Protein AF-A0A820HUZ9-F1 (afdb_monomer_lite)

Foldseek 3Di:
DVVCVVVVVVVVVVVLVVLLVVLQVVCVVVVHDSVVSSVVSVVVVVVVVVCVVVVVVVVCCVLCVDDDDDPDPCDDPNPDPPPPPVPPPPPPDDVVSVVVVVVVVVVVVVVVVVVVVVPDDPPDPDDDPPVVVVVVVVVVVVVVVPPPDPVVVVVVVVVVVVVVVVVVVVVVVVD

Radius of gyration: 22.62 Å; chains: 1; bounding box: 57×32×56 Å

Secondary structure (DSSP, 8-state):
-HHHHHHHHHHHHHHHHHHHHHHHHHHHHTT--HHHHHHHHHHHHHHHHHHHHHHHHHHHHHHS--S--------GGG--TT---TT-S-----HHHHHHHHHHHHHHHHHHHHHHHHS-----SSPPPHHHHHHHHHHHHHHHH----HHHHTHHHHHHHHHHHHHHHHHHHH-

pLDDT: mean 77.41, std 11.4, range [46.94, 93.19]

InterPro domains:
  IPR010291 Ion channel regulatory protein, UNC-93 [PF05978] (2-173)
  IPR051951 UNC-93 regulatory protein [PTHR19444] (3-175)

Sequence (175 aa):
AACLGLASAPLWTCQATYISCIARYHAHNKQKKVENIISLFFGIFFAFYGTSNIWGNLISYFILNQSNNPEKYNCGIYFDPLSKNETDKAPHVNDLTRYILCGIFVGMGIFSMILLLFLDQIRPTKPQPIAQSLKKGLEVVQSLFRWKNIDQLLLIPLTMWTTMENSFLTAQFTR

Structure (mmCIF, N/CA/C/O backbone):
data_AF-A0A820HUZ9-F1
#
_entry.id   AF-A0A820HUZ9-F1
#
loop_
_atom_site.group_PDB
_atom_site.id
_atom_site.type_symbol
_atom_site.label_atom_id
_atom_site.label_alt_id
_atom_site.label_comp_id
_atom_site.label_asym_id
_atom_site.label_entity_id
_atom_site.label_seq_id
_atom_site.pdbx_PDB_ins_code
_atom_site.Cartn_x
_atom_site.Cartn_y
_atom_site.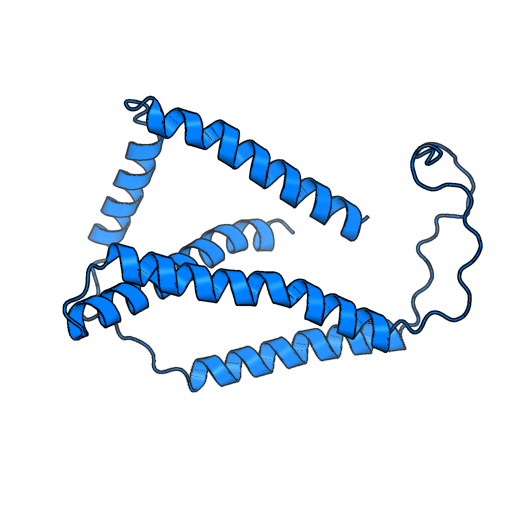Cartn_z
_atom_site.occupancy
_atom_site.B_iso_or_equiv
_atom_site.auth_seq_id
_atom_site.auth_comp_id
_atom_site.auth_asym_id
_atom_site.auth_atom_id
_atom_site.pdbx_PDB_model_num
ATOM 1 N N . ALA A 1 1 ? 3.593 16.186 -7.953 1.00 58.06 1 ALA A N 1
ATOM 2 C CA . ALA A 1 1 ? 4.185 15.449 -6.815 1.00 58.06 1 ALA A CA 1
ATOM 3 C C . ALA A 1 1 ? 3.595 15.885 -5.470 1.00 58.06 1 ALA A C 1
ATOM 5 O O . ALA A 1 1 ? 3.000 15.047 -4.808 1.00 58.06 1 ALA A O 1
ATOM 6 N N . ALA A 1 2 ? 3.664 17.172 -5.094 1.00 68.75 2 ALA A N 1
ATOM 7 C CA . ALA A 1 2 ? 3.175 17.661 -3.794 1.00 68.75 2 ALA A CA 1
ATOM 8 C C . ALA A 1 2 ? 1.706 17.297 -3.486 1.00 68.75 2 ALA A C 1
ATOM 10 O O . ALA A 1 2 ? 1.426 16.755 -2.424 1.00 68.75 2 ALA A O 1
ATOM 11 N N . CYS A 1 3 ? 0.777 17.492 -4.432 1.00 71.25 3 CYS A N 1
ATOM 12 C CA . CYS A 1 3 ? -0.636 17.142 -4.218 1.00 71.25 3 CYS A CA 1
ATOM 13 C C . CYS A 1 3 ? -0.867 15.635 -4.022 1.00 71.25 3 CYS A C 1
ATOM 15 O O . CYS A 1 3 ? -1.689 15.244 -3.203 1.00 71.25 3 CYS A O 1
ATOM 17 N N . LEU A 1 4 ? -0.121 14.786 -4.740 1.00 71.12 4 LEU A N 1
ATOM 18 C CA . LEU A 1 4 ? -0.203 13.329 -4.589 1.00 71.12 4 LEU A CA 1
ATOM 19 C C . LEU A 1 4 ? 0.359 12.882 -3.232 1.00 71.12 4 LEU A C 1
ATOM 21 O O . LEU A 1 4 ? -0.220 12.009 -2.596 1.00 71.12 4 LEU A O 1
ATOM 25 N N . GLY A 1 5 ? 1.436 13.521 -2.761 1.00 74.75 5 GLY A N 1
ATOM 26 C CA . GLY A 1 5 ? 2.003 13.273 -1.432 1.00 74.75 5 GLY A CA 1
ATOM 27 C C . GLY A 1 5 ? 1.103 13.745 -0.286 1.00 74.75 5 GLY A C 1
ATOM 28 O O . GLY A 1 5 ? 1.003 13.070 0.731 1.00 74.75 5 GLY A O 1
ATOM 29 N N . LEU A 1 6 ? 0.396 14.867 -0.453 1.00 78.25 6 LEU A N 1
ATOM 30 C CA . LEU A 1 6 ? -0.574 15.340 0.542 1.00 78.25 6 LEU A CA 1
ATOM 31 C C . LEU A 1 6 ? -1.836 14.467 0.587 1.00 78.25 6 LEU A C 1
ATOM 33 O O . LEU A 1 6 ? -2.416 14.298 1.655 1.00 78.25 6 LEU A O 1
ATOM 37 N N . ALA A 1 7 ? -2.259 13.909 -0.550 1.00 81.56 7 ALA A N 1
ATOM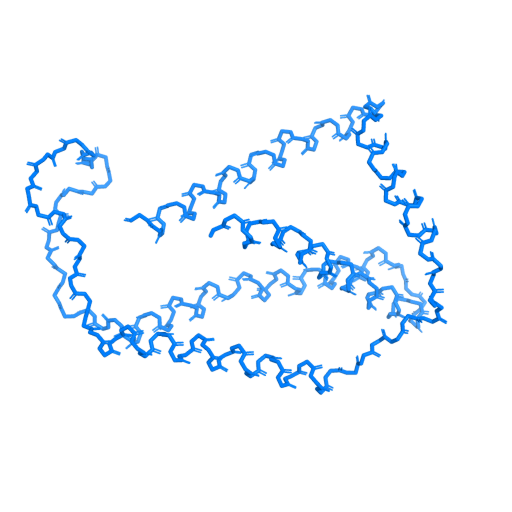 38 C CA . ALA A 1 7 ? -3.445 13.057 -0.634 1.00 81.56 7 ALA A CA 1
ATOM 39 C C . ALA A 1 7 ? -3.190 11.602 -0.203 1.00 81.56 7 ALA A C 1
ATOM 41 O O . ALA A 1 7 ? -4.120 10.932 0.250 1.00 81.56 7 ALA A O 1
ATOM 42 N N . SER A 1 8 ? -1.953 11.105 -0.305 1.00 79.12 8 SER A N 1
ATOM 43 C CA . SER A 1 8 ? -1.627 9.705 -0.003 1.00 79.12 8 SER A CA 1
ATOM 44 C C . SER A 1 8 ? -1.818 9.349 1.475 1.00 79.12 8 SER A C 1
ATOM 46 O O . SER A 1 8 ? -2.389 8.303 1.784 1.00 79.12 8 SER A O 1
ATOM 48 N N . ALA A 1 9 ? -1.412 10.228 2.397 1.00 79.69 9 ALA A N 1
ATOM 49 C CA . ALA A 1 9 ? -1.537 9.981 3.834 1.00 79.69 9 ALA A CA 1
ATOM 50 C C . ALA A 1 9 ? -3.009 9.911 4.315 1.00 79.69 9 ALA A C 1
ATOM 52 O O . ALA A 1 9 ? -3.373 8.939 4.992 1.00 79.69 9 ALA A O 1
ATOM 53 N N . PRO A 1 10 ? -3.900 10.853 3.938 1.00 83.31 10 PRO A N 1
ATOM 54 C CA . PRO A 1 10 ? -5.332 10.725 4.189 1.00 83.31 10 PRO A CA 1
ATOM 55 C C . PRO A 1 10 ? -5.942 9.488 3.532 1.00 83.31 10 PRO A C 1
ATOM 57 O O . PRO A 1 10 ? -6.734 8.803 4.173 1.00 83.31 10 PRO A O 1
ATOM 60 N N . LEU A 1 11 ? -5.560 9.165 2.292 1.00 81.81 11 LEU A N 1
ATOM 61 C CA . LEU A 1 11 ? -6.092 8.006 1.572 1.00 81.81 11 LEU A CA 1
ATOM 62 C C . LEU A 1 11 ? -5.802 6.696 2.318 1.00 81.81 11 LEU A C 1
ATOM 64 O O . LEU A 1 11 ? -6.722 5.913 2.567 1.00 81.81 11 LEU A O 1
ATOM 68 N N . TRP A 1 12 ? -4.553 6.496 2.744 1.00 84.44 12 TRP A N 1
ATOM 69 C CA . TRP A 1 12 ? -4.158 5.325 3.530 1.00 84.44 12 TRP A CA 1
ATOM 70 C C . TRP A 1 12 ? -4.918 5.246 4.861 1.00 84.44 12 TRP A C 1
ATOM 72 O O . TRP A 1 12 ? -5.393 4.183 5.266 1.00 84.44 12 TRP A O 1
ATOM 82 N N . THR A 1 13 ? -5.111 6.392 5.518 1.00 82.75 13 THR A N 1
ATOM 83 C CA . THR A 1 13 ? -5.862 6.476 6.779 1.00 82.75 13 THR A CA 1
ATOM 84 C C . THR A 1 13 ? -7.343 6.138 6.585 1.00 82.75 13 THR A C 1
ATOM 86 O O . THR A 1 13 ? -7.918 5.382 7.376 1.00 82.75 13 THR A O 1
ATOM 89 N N . CYS A 1 14 ? -7.970 6.645 5.520 1.00 82.94 14 CYS A N 1
ATOM 90 C CA . CYS A 1 14 ? -9.346 6.318 5.148 1.00 82.94 14 CYS A CA 1
ATOM 91 C C . CYS A 1 14 ? -9.510 4.816 4.899 1.00 82.94 14 CYS A C 1
ATOM 93 O O . CYS A 1 14 ? -10.450 4.207 5.409 1.00 82.94 14 CYS A O 1
ATOM 95 N N . GLN A 1 15 ? -8.568 4.204 4.186 1.00 86.12 15 GLN A N 1
ATOM 96 C CA . GLN A 1 15 ? -8.572 2.775 3.890 1.00 86.12 15 GLN A CA 1
ATOM 97 C C . GLN A 1 15 ? -8.436 1.912 5.153 1.00 86.12 15 GLN A C 1
ATOM 99 O O . GLN A 1 15 ? -9.238 1.001 5.370 1.00 86.12 15 GLN A O 1
ATOM 104 N N . ALA A 1 16 ? -7.482 2.230 6.032 1.00 85.56 16 ALA A N 1
ATOM 105 C CA . ALA A 1 16 ? -7.317 1.533 7.309 1.00 85.56 16 ALA A CA 1
ATOM 106 C C . ALA A 1 16 ? -8.563 1.676 8.207 1.00 85.56 16 ALA A C 1
ATOM 108 O O . ALA A 1 16 ? -9.007 0.716 8.850 1.00 85.56 16 ALA A O 1
ATOM 109 N N . THR A 1 17 ? -9.172 2.864 8.214 1.00 86.19 17 THR A N 1
ATOM 110 C CA . THR A 1 17 ? -10.414 3.129 8.953 1.00 86.19 17 THR A CA 1
ATOM 111 C C . THR A 1 17 ? -11.575 2.319 8.386 1.00 86.19 17 THR A C 1
ATOM 113 O O . THR A 1 17 ? -12.322 1.711 9.152 1.00 86.19 17 THR A O 1
ATOM 116 N N . TYR A 1 18 ? -11.704 2.257 7.060 1.00 85.38 18 TYR A N 1
ATOM 117 C CA . TYR A 1 18 ? -12.734 1.479 6.381 1.00 85.38 18 TYR A CA 1
ATOM 118 C C . TYR A 1 18 ? -12.641 -0.004 6.753 1.00 85.38 18 TYR A C 1
ATOM 120 O O . TYR A 1 18 ? -13.606 -0.548 7.289 1.00 85.38 18 TYR A O 1
ATOM 128 N N . ILE A 1 19 ? -11.464 -0.624 6.602 1.00 87.88 19 ILE A N 1
ATOM 129 C CA . ILE A 1 19 ? -11.223 -2.030 6.979 1.00 87.88 19 ILE A CA 1
ATOM 130 C C . ILE A 1 19 ? -11.580 -2.270 8.452 1.00 87.88 19 ILE A C 1
ATOM 132 O O . ILE A 1 19 ? -12.289 -3.225 8.778 1.00 87.88 19 ILE A O 1
ATOM 136 N N . SER A 1 20 ? -11.159 -1.366 9.341 1.00 87.44 20 SER A N 1
ATOM 137 C CA . SER A 1 20 ? -11.475 -1.444 10.772 1.00 87.44 20 SER A CA 1
ATOM 138 C C . SER A 1 20 ? -12.981 -1.378 11.047 1.00 87.44 20 SER A C 1
ATOM 140 O O . SER A 1 20 ? -13.479 -2.072 11.935 1.00 87.44 20 SER A O 1
ATOM 142 N N . CYS A 1 21 ? -13.725 -0.554 10.309 1.00 85.62 21 CYS A N 1
ATOM 143 C CA . CYS A 1 21 ? -15.179 -0.455 10.432 1.00 85.62 21 CYS A CA 1
ATOM 144 C C . CYS A 1 21 ? -15.878 -1.744 9.984 1.00 85.62 21 CYS A C 1
ATOM 146 O O . CYS A 1 21 ? -16.740 -2.235 10.717 1.00 85.62 21 CYS A O 1
ATOM 148 N N . ILE A 1 22 ? -15.475 -2.335 8.851 1.00 86.81 22 ILE A N 1
ATOM 149 C CA . ILE A 1 22 ? -16.024 -3.626 8.394 1.00 86.81 22 ILE A CA 1
ATOM 150 C C . ILE A 1 22 ? -15.739 -4.722 9.419 1.00 86.81 22 ILE A C 1
ATOM 152 O O . ILE A 1 22 ? -16.639 -5.472 9.799 1.00 86.81 22 ILE A O 1
ATOM 156 N N . ALA A 1 23 ? -14.499 -4.792 9.903 1.00 87.69 23 ALA A N 1
ATOM 157 C CA . ALA A 1 23 ? -14.086 -5.783 10.886 1.00 87.69 23 ALA A CA 1
ATOM 158 C C . ALA A 1 23 ? -14.899 -5.666 12.187 1.00 87.69 23 ALA A C 1
ATOM 160 O O . ALA A 1 23 ? -15.363 -6.676 12.717 1.00 87.69 23 ALA A O 1
ATOM 161 N N . ARG A 1 24 ? -15.144 -4.440 12.672 1.00 85.94 24 ARG A N 1
ATOM 162 C CA . ARG A 1 24 ? -16.000 -4.182 13.846 1.00 85.94 24 ARG A CA 1
ATOM 163 C C . ARG A 1 24 ? -17.445 -4.604 13.616 1.00 85.94 24 ARG A C 1
ATOM 165 O O . ARG A 1 24 ? -18.021 -5.256 14.483 1.00 85.94 24 ARG A O 1
ATOM 172 N N . TYR A 1 25 ? -18.011 -4.268 12.460 1.00 85.12 25 TYR A N 1
ATOM 173 C CA . TYR A 1 25 ? -19.365 -4.680 12.092 1.00 85.12 25 TYR A CA 1
ATOM 174 C C . TYR A 1 25 ? -19.490 -6.213 12.056 1.00 85.12 25 TYR A C 1
ATOM 176 O O . TYR A 1 25 ? -20.406 -6.788 12.646 1.00 85.12 25 TYR A O 1
ATOM 184 N N . HIS A 1 26 ? -18.507 -6.894 11.460 1.00 85.69 26 HIS A N 1
ATOM 185 C CA . HIS A 1 26 ? -18.464 -8.354 11.416 1.00 85.69 26 HIS A CA 1
ATOM 186 C C . HIS A 1 26 ? -18.299 -8.985 12.808 1.00 85.69 26 HIS A C 1
ATOM 188 O O . HIS A 1 26 ? -18.954 -9.981 13.122 1.00 85.69 26 HIS A O 1
ATOM 194 N N . ALA A 1 27 ? -17.448 -8.404 13.658 1.00 88.25 27 ALA A N 1
ATOM 195 C CA . ALA A 1 27 ? -17.232 -8.866 15.026 1.00 88.25 27 ALA A CA 1
ATOM 196 C C . ALA A 1 27 ? -18.495 -8.729 15.890 1.00 88.25 27 ALA A C 1
ATOM 198 O O . ALA A 1 27 ? -18.816 -9.658 16.630 1.00 88.25 27 ALA A O 1
ATOM 199 N N . HIS A 1 28 ? -19.229 -7.619 15.745 1.00 84.00 28 HIS A N 1
ATOM 200 C CA . HIS A 1 28 ? -20.490 -7.376 16.448 1.00 84.00 28 HIS A CA 1
ATOM 201 C C . HIS A 1 28 ? -21.560 -8.406 16.061 1.00 84.00 28 HIS A C 1
ATOM 203 O O . HIS A 1 28 ? -22.176 -9.015 16.934 1.00 84.00 28 HIS A O 1
ATOM 209 N N . ASN A 1 29 ? -21.722 -8.681 14.763 1.00 83.88 29 ASN A N 1
ATOM 210 C CA . ASN A 1 29 ? -22.698 -9.668 14.290 1.00 83.88 29 ASN A CA 1
ATOM 211 C C . ASN A 1 29 ? -22.350 -11.104 14.715 1.00 83.88 29 ASN A C 1
ATOM 213 O O . ASN A 1 29 ? -23.250 -11.909 14.931 1.00 83.88 29 ASN A O 1
ATOM 217 N N . LYS A 1 30 ? -21.059 -11.439 14.843 1.00 84.50 30 LYS A N 1
ATOM 218 C CA . LYS A 1 30 ? -20.604 -12.779 15.253 1.00 84.50 30 LYS A CA 1
ATOM 219 C C . LYS A 1 30 ? -20.281 -12.916 16.746 1.00 84.50 30 LYS A C 1
ATOM 221 O O . LYS A 1 30 ? -19.807 -13.981 17.133 1.00 84.50 30 LYS A O 1
ATOM 226 N N . GLN A 1 31 ? -20.505 -11.880 17.563 1.00 82.44 31 GLN A N 1
ATOM 227 C CA . GLN A 1 31 ? -20.187 -11.863 19.004 1.00 82.44 31 GLN A CA 1
ATOM 228 C C . GLN A 1 31 ? -18.736 -12.303 19.304 1.00 82.44 31 GLN A C 1
ATOM 230 O O . GLN A 1 31 ? -18.461 -13.025 20.261 1.00 82.44 31 GLN A O 1
ATOM 235 N N . LYS A 1 32 ? -17.782 -11.901 18.452 1.00 86.69 32 LYS A N 1
ATOM 236 C CA . LYS A 1 32 ? -16.351 -12.233 18.600 1.00 86.69 32 LYS A CA 1
ATOM 237 C C . LYS A 1 32 ? -15.557 -11.035 19.115 1.00 86.69 32 LYS A C 1
ATOM 239 O O . LYS A 1 32 ? -15.950 -9.888 18.923 1.00 86.69 32 LYS A O 1
ATOM 244 N N . LYS A 1 33 ? -14.390 -11.302 19.718 1.00 86.88 33 LYS A N 1
ATOM 245 C CA . LYS A 1 33 ? -13.440 -10.255 20.126 1.00 86.88 33 LYS A CA 1
ATOM 246 C C . LYS A 1 33 ? -13.059 -9.391 18.921 1.00 86.88 33 LYS A C 1
ATOM 248 O O . LYS A 1 33 ? -12.502 -9.894 17.946 1.00 86.88 33 LYS A O 1
ATOM 253 N N . VAL A 1 34 ? -13.358 -8.097 19.018 1.00 85.88 34 VAL A N 1
ATOM 254 C CA . VAL A 1 34 ? -13.163 -7.106 17.949 1.00 85.88 34 VAL A CA 1
ATOM 255 C C . VAL A 1 34 ? -11.704 -7.041 17.500 1.00 85.88 34 VAL A C 1
ATOM 257 O O . VAL A 1 34 ? -11.435 -7.040 16.304 1.00 85.88 34 VAL A O 1
ATOM 260 N N . GLU A 1 35 ? -10.772 -7.055 18.449 1.00 87.25 35 GLU A N 1
ATOM 261 C CA . GLU A 1 35 ? -9.328 -6.977 18.199 1.00 87.25 35 GLU A CA 1
ATOM 262 C C . GLU A 1 35 ? -8.837 -8.113 17.293 1.00 87.25 35 GLU A C 1
ATOM 264 O O . GLU A 1 35 ? -8.168 -7.862 16.294 1.00 87.25 35 GLU A O 1
ATOM 269 N N . ASN A 1 36 ? -9.259 -9.353 17.560 1.00 90.00 36 ASN A N 1
ATOM 270 C CA . ASN A 1 36 ? -8.857 -10.512 16.758 1.00 90.00 36 ASN A CA 1
ATOM 271 C C . ASN A 1 36 ? -9.374 -10.423 15.315 1.00 90.00 36 ASN A C 1
ATOM 273 O O . ASN A 1 36 ? -8.670 -10.795 14.378 1.00 90.00 36 ASN A O 1
ATOM 277 N N . ILE A 1 37 ? -10.606 -9.938 15.127 1.00 90.25 37 ILE A N 1
ATOM 278 C CA . ILE A 1 37 ? -11.206 -9.798 13.794 1.00 90.25 37 ILE A CA 1
ATOM 279 C C . ILE A 1 37 ? -10.543 -8.659 13.016 1.00 90.25 37 ILE A C 1
ATOM 281 O O . ILE A 1 37 ? -10.284 -8.819 11.826 1.00 90.25 37 ILE A O 1
ATOM 285 N N . ILE A 1 38 ? -10.217 -7.545 13.678 1.00 89.44 38 ILE A N 1
ATOM 286 C CA . ILE A 1 38 ? -9.463 -6.444 13.066 1.00 89.44 38 ILE A CA 1
ATOM 287 C C . ILE A 1 38 ? -8.106 -6.952 12.569 1.00 89.44 38 ILE A C 1
ATOM 289 O O . ILE A 1 38 ? -7.792 -6.765 11.394 1.00 89.44 38 ILE A O 1
ATOM 293 N N . SER A 1 39 ? -7.344 -7.653 13.414 1.00 90.06 39 SER A N 1
ATOM 294 C CA . SER A 1 39 ? -6.038 -8.202 13.029 1.00 90.06 39 SER A CA 1
ATOM 295 C C . SER A 1 39 ? -6.134 -9.191 11.865 1.00 90.06 39 SER A C 1
ATOM 297 O O . SER A 1 39 ? -5.300 -9.151 10.964 1.00 90.06 39 SER A O 1
ATOM 299 N N . LEU A 1 40 ? -7.173 -10.034 11.824 1.00 91.12 40 LEU A N 1
ATOM 300 C CA . LEU A 1 40 ? -7.407 -10.956 10.707 1.00 91.12 40 LEU A CA 1
ATOM 301 C C . LEU A 1 40 ? -7.679 -10.210 9.392 1.00 91.12 40 LEU A C 1
ATOM 303 O O . LEU A 1 40 ? -7.097 -10.541 8.362 1.00 91.12 40 LEU A O 1
ATOM 307 N N . PHE A 1 41 ? -8.549 -9.198 9.423 1.00 90.94 41 PHE A N 1
ATOM 308 C CA . PHE A 1 41 ? -8.900 -8.414 8.236 1.00 90.94 41 PHE A CA 1
ATOM 309 C C . PHE A 1 41 ? -7.700 -7.620 7.711 1.00 90.94 41 PHE A C 1
ATOM 311 O O . PHE A 1 41 ? -7.457 -7.610 6.504 1.00 90.94 41 PHE A O 1
ATOM 318 N N . PHE A 1 42 ? -6.913 -7.010 8.602 1.00 91.19 42 PHE A N 1
ATOM 319 C CA . PHE A 1 42 ? -5.658 -6.366 8.217 1.00 91.19 42 PHE A CA 1
ATOM 320 C C . PHE A 1 42 ? -4.632 -7.368 7.686 1.00 91.19 42 PHE A C 1
ATOM 322 O O . PHE A 1 42 ? -3.966 -7.065 6.703 1.00 91.19 42 PHE A O 1
ATOM 329 N N . GLY A 1 43 ? -4.535 -8.565 8.269 1.00 92.25 43 GLY A N 1
ATOM 330 C CA . GLY A 1 43 ? -3.649 -9.621 7.775 1.00 92.25 43 GLY A CA 1
ATOM 331 C C . GLY A 1 43 ? -3.975 -10.031 6.337 1.00 92.25 43 GLY A C 1
ATOM 332 O O . GLY A 1 43 ? -3.085 -10.072 5.492 1.00 92.25 43 GLY A O 1
ATOM 333 N N . ILE A 1 44 ? -5.258 -10.248 6.031 1.00 91.88 44 ILE A N 1
ATOM 334 C CA . ILE A 1 44 ? -5.719 -10.550 4.666 1.00 91.88 44 ILE A CA 1
ATOM 335 C C . ILE A 1 44 ? -5.410 -9.379 3.724 1.00 91.88 44 ILE A C 1
ATOM 337 O O . ILE A 1 44 ? -4.881 -9.584 2.633 1.00 91.88 44 ILE A O 1
ATOM 341 N N . PHE A 1 45 ? -5.696 -8.147 4.150 1.00 90.31 45 PHE A N 1
ATOM 342 C CA . PHE A 1 45 ? -5.397 -6.950 3.367 1.00 90.31 45 PHE A CA 1
ATOM 343 C C . PHE A 1 45 ? -3.899 -6.829 3.033 1.00 90.31 45 PHE A C 1
ATOM 345 O O . PHE A 1 45 ? -3.544 -6.634 1.870 1.00 90.31 45 PHE A O 1
ATOM 352 N N . PHE A 1 46 ? -3.019 -6.991 4.024 1.00 89.50 46 PHE A N 1
ATOM 353 C CA . PHE A 1 46 ? -1.573 -6.920 3.819 1.00 89.50 46 PHE A CA 1
ATOM 354 C C . PHE A 1 46 ? -1.036 -8.079 2.976 1.00 89.50 46 PHE A C 1
ATOM 356 O O . PHE A 1 46 ? -0.090 -7.870 2.219 1.00 89.50 46 PHE A O 1
ATOM 363 N N . ALA A 1 47 ? -1.655 -9.262 3.032 1.00 91.25 47 ALA A N 1
ATOM 364 C CA . ALA A 1 47 ? -1.310 -10.364 2.137 1.00 91.25 47 ALA A CA 1
ATOM 365 C C . ALA A 1 47 ? -1.565 -9.984 0.668 1.00 91.25 47 ALA A C 1
ATOM 367 O O . ALA A 1 47 ? -0.662 -10.099 -0.162 1.00 91.25 47 ALA A O 1
ATOM 368 N N . PHE A 1 48 ? -2.745 -9.437 0.351 1.00 89.94 48 PHE A N 1
ATOM 369 C CA . PHE A 1 48 ? -3.033 -8.940 -0.999 1.00 89.94 48 PHE A CA 1
ATOM 370 C C . PHE A 1 48 ? -2.106 -7.789 -1.401 1.00 89.94 48 PHE A C 1
ATOM 372 O O . PHE A 1 48 ? -1.559 -7.802 -2.506 1.00 89.94 48 PHE A O 1
ATOM 379 N N . TYR A 1 49 ? -1.872 -6.832 -0.498 1.00 87.88 49 TYR A N 1
ATOM 380 C CA . TYR A 1 49 ? -0.949 -5.723 -0.739 1.00 87.88 49 TYR A CA 1
ATOM 381 C C . TYR A 1 49 ? 0.464 -6.223 -1.070 1.00 87.88 49 TYR A C 1
ATOM 383 O O . TYR A 1 49 ? 1.046 -5.790 -2.061 1.00 87.88 49 TYR A O 1
ATOM 391 N N . GLY A 1 50 ? 0.984 -7.202 -0.325 1.00 87.31 50 GLY A N 1
ATOM 392 C CA . GLY A 1 50 ? 2.281 -7.821 -0.604 1.00 87.31 50 GLY A CA 1
ATOM 393 C C . GLY A 1 50 ? 2.333 -8.483 -1.983 1.00 87.31 50 GLY A C 1
ATOM 394 O O . GLY A 1 50 ? 3.282 -8.260 -2.738 1.00 87.31 50 GLY A O 1
ATOM 395 N N . THR A 1 51 ? 1.282 -9.220 -2.363 1.00 89.56 51 THR A N 1
ATOM 396 C CA . THR A 1 51 ? 1.218 -9.875 -3.683 1.00 89.56 51 THR A CA 1
ATOM 397 C C . THR A 1 51 ? 1.133 -8.898 -4.855 1.00 89.56 51 THR A C 1
ATOM 399 O O . THR A 1 51 ? 1.512 -9.266 -5.964 1.00 89.56 51 THR A O 1
ATOM 402 N N . SER A 1 52 ? 0.694 -7.652 -4.646 1.00 87.31 52 SER A N 1
ATOM 403 C CA . SER A 1 52 ? 0.583 -6.661 -5.729 1.00 87.31 52 SER A CA 1
ATOM 404 C C . SER A 1 52 ? 1.914 -6.401 -6.445 1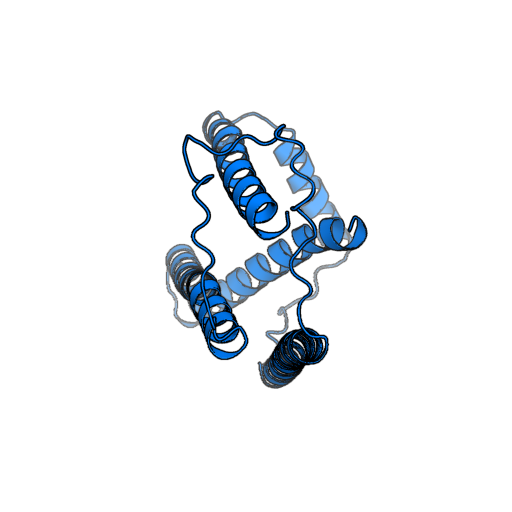.00 87.31 52 SER A C 1
ATOM 406 O O . SER A 1 52 ? 1.934 -6.260 -7.667 1.00 87.31 52 SER A O 1
ATOM 408 N N . ASN A 1 53 ? 3.032 -6.448 -5.713 1.00 85.00 53 ASN A N 1
ATOM 409 C CA . ASN A 1 53 ? 4.374 -6.318 -6.282 1.00 85.00 53 ASN A CA 1
ATOM 410 C C . ASN A 1 53 ? 4.711 -7.481 -7.227 1.00 85.00 53 ASN A C 1
ATOM 412 O O . ASN A 1 53 ? 5.328 -7.275 -8.268 1.00 85.00 53 ASN A O 1
ATOM 416 N N . ILE A 1 54 ? 4.257 -8.699 -6.907 1.00 89.50 54 ILE A N 1
ATOM 417 C CA . ILE A 1 54 ? 4.457 -9.887 -7.752 1.00 89.50 54 ILE A CA 1
ATOM 418 C C . ILE A 1 54 ? 3.708 -9.710 -9.074 1.00 89.50 54 ILE A C 1
ATOM 420 O O . ILE A 1 54 ? 4.290 -9.889 -10.143 1.00 89.50 54 ILE A O 1
ATOM 424 N N . TRP A 1 55 ? 2.438 -9.303 -9.008 1.00 88.00 55 TRP A N 1
ATOM 425 C CA . TRP A 1 55 ? 1.630 -9.050 -10.202 1.00 88.00 55 TRP A CA 1
ATOM 426 C C . TRP A 1 55 ? 2.199 -7.903 -11.051 1.00 88.00 55 TRP A C 1
ATOM 428 O O . TRP A 1 55 ? 2.250 -8.023 -12.273 1.00 88.00 55 TRP A O 1
ATOM 438 N N . GLY A 1 56 ? 2.696 -6.829 -10.428 1.00 87.38 56 GLY A N 1
ATOM 439 C CA . GLY A 1 56 ? 3.346 -5.716 -11.130 1.00 87.38 56 GLY A CA 1
ATOM 440 C C . GLY A 1 56 ? 4.632 -6.124 -11.859 1.00 87.38 56 GLY A C 1
ATOM 441 O O . GLY A 1 56 ? 4.838 -5.754 -13.020 1.00 87.38 56 GLY A O 1
ATOM 442 N N . ASN A 1 57 ? 5.461 -6.953 -11.219 1.00 86.94 57 ASN A N 1
ATOM 443 C CA . ASN A 1 57 ? 6.675 -7.495 -11.832 1.00 86.94 57 ASN A CA 1
ATOM 444 C C . ASN A 1 57 ? 6.351 -8.462 -12.977 1.00 86.94 57 ASN A C 1
ATOM 446 O O . ASN A 1 57 ? 7.024 -8.439 -14.005 1.00 86.94 57 ASN A O 1
ATOM 450 N N . LEU A 1 58 ? 5.296 -9.267 -12.838 1.00 87.00 58 LEU A N 1
ATOM 451 C CA . LEU A 1 58 ? 4.851 -10.184 -13.886 1.00 87.00 58 LEU A CA 1
ATOM 452 C C . LEU A 1 58 ? 4.380 -9.431 -15.139 1.00 87.00 58 LEU A C 1
ATOM 454 O O . LEU A 1 58 ? 4.775 -9.773 -16.251 1.00 87.00 58 LEU A O 1
ATOM 458 N N . ILE A 1 59 ? 3.582 -8.373 -14.960 1.00 86.69 59 ILE A N 1
ATOM 459 C CA . ILE A 1 59 ? 3.140 -7.493 -16.054 1.00 86.69 59 ILE A CA 1
ATOM 460 C C . ILE A 1 59 ? 4.355 -6.861 -16.743 1.00 86.69 59 ILE A C 1
ATOM 462 O O . ILE A 1 59 ? 4.447 -6.869 -17.969 1.00 86.69 59 ILE A O 1
ATOM 466 N N . SER A 1 60 ? 5.314 -6.372 -15.954 1.00 83.50 60 SER A N 1
ATOM 467 C CA . SER A 1 60 ? 6.558 -5.802 -16.476 1.00 83.50 60 SER A CA 1
ATOM 468 C C . SER A 1 60 ? 7.340 -6.824 -17.305 1.00 83.50 60 SER A C 1
ATOM 470 O O . SER A 1 60 ? 7.723 -6.518 -18.429 1.00 83.50 60 SER A O 1
ATOM 472 N N . TYR A 1 61 ? 7.504 -8.054 -16.812 1.00 83.88 61 TYR A N 1
ATOM 473 C CA . TYR A 1 61 ? 8.203 -9.124 -17.528 1.00 83.88 61 TYR A CA 1
ATOM 474 C C . TYR A 1 61 ? 7.581 -9.429 -18.898 1.00 83.88 61 TYR A C 1
ATOM 476 O O . TYR A 1 61 ? 8.296 -9.477 -19.899 1.00 83.88 61 TYR A O 1
ATOM 484 N N . PHE A 1 62 ? 6.255 -9.581 -18.967 1.00 83.00 62 PHE A N 1
ATOM 485 C CA . PHE A 1 62 ? 5.579 -9.896 -20.228 1.00 83.00 62 PHE A CA 1
ATOM 486 C C . PHE A 1 62 ? 5.691 -8.778 -21.270 1.00 83.00 62 PHE A C 1
ATOM 488 O O . PHE A 1 62 ? 5.754 -9.062 -22.465 1.00 83.00 62 PHE A O 1
ATOM 495 N N . ILE A 1 63 ? 5.711 -7.517 -20.835 1.00 82.81 63 ILE A N 1
ATOM 496 C CA . ILE A 1 63 ? 5.709 -6.367 -21.748 1.00 82.81 63 ILE A CA 1
ATOM 497 C C . ILE A 1 63 ? 7.128 -5.961 -22.167 1.00 82.81 63 ILE A C 1
ATOM 499 O O . ILE A 1 63 ? 7.342 -5.557 -23.309 1.00 82.81 63 ILE A O 1
ATOM 503 N N . LEU A 1 64 ? 8.097 -6.055 -21.254 1.00 77.25 64 LEU A N 1
ATOM 504 C CA . LEU A 1 64 ? 9.475 -5.595 -21.463 1.00 77.25 64 LEU A CA 1
ATOM 505 C C . LEU A 1 64 ? 10.400 -6.661 -22.067 1.00 77.25 64 LEU A C 1
ATOM 507 O O . LEU A 1 64 ? 11.601 -6.411 -22.106 1.00 77.25 64 LEU A O 1
ATOM 511 N N . ASN A 1 65 ? 9.859 -7.809 -22.508 1.00 66.88 65 ASN A N 1
ATOM 512 C CA . ASN A 1 65 ? 10.566 -8.995 -23.017 1.00 66.88 65 ASN A CA 1
ATOM 513 C C . ASN A 1 65 ? 12.009 -8.691 -23.479 1.00 66.88 65 ASN A C 1
ATOM 515 O O . ASN A 1 65 ? 12.231 -8.145 -24.562 1.00 66.88 65 ASN A O 1
ATOM 519 N N . GLN A 1 66 ? 12.978 -8.972 -22.600 1.00 60.56 66 GLN A N 1
ATOM 520 C CA . GLN A 1 66 ? 14.362 -8.513 -22.722 1.00 60.56 66 GLN A CA 1
ATOM 521 C C . GLN A 1 66 ? 15.089 -9.272 -23.837 1.00 60.56 66 GLN A C 1
ATOM 523 O O . GLN A 1 66 ? 15.664 -10.335 -23.607 1.00 60.56 66 GLN A O 1
ATOM 528 N N . SER A 1 67 ? 15.120 -8.713 -25.048 1.00 56.62 67 SER A N 1
ATOM 529 C CA . SER A 1 67 ? 16.136 -9.103 -26.023 1.00 56.62 67 SER A CA 1
ATOM 530 C C . SER A 1 67 ? 17.438 -8.372 -25.687 1.00 56.62 67 SER A C 1
ATOM 532 O O . SER A 1 67 ? 17.537 -7.162 -25.886 1.00 56.62 67 SER A O 1
ATOM 534 N N . ASN A 1 68 ? 18.424 -9.138 -25.221 1.00 57.28 68 ASN A N 1
ATOM 535 C CA . ASN A 1 68 ? 19.823 -8.772 -24.978 1.00 57.28 68 ASN A CA 1
ATOM 536 C C . ASN A 1 68 ? 20.072 -7.908 -23.734 1.00 57.28 68 ASN A C 1
ATOM 538 O O . ASN A 1 68 ? 19.951 -6.687 -23.760 1.00 57.28 68 ASN A O 1
ATOM 542 N N . ASN A 1 69 ? 20.519 -8.564 -22.661 1.00 61.09 69 ASN A N 1
ATOM 543 C CA . ASN A 1 69 ? 21.171 -7.906 -21.534 1.00 61.09 69 ASN A CA 1
ATOM 544 C C . ASN A 1 69 ? 22.593 -7.511 -21.965 1.00 61.09 69 ASN A C 1
ATOM 546 O O . ASN A 1 69 ? 23.421 -8.408 -22.135 1.00 61.09 69 ASN A O 1
ATOM 550 N N . PRO A 1 70 ? 22.917 -6.220 -22.166 1.00 60.25 70 PRO A N 1
ATOM 551 C CA . PRO A 1 70 ? 24.314 -5.830 -22.291 1.00 60.25 70 PRO A CA 1
ATOM 552 C C . PRO A 1 70 ? 25.015 -6.152 -20.966 1.00 60.25 70 PRO A C 1
ATOM 554 O O . PRO A 1 70 ? 24.511 -5.797 -19.898 1.00 60.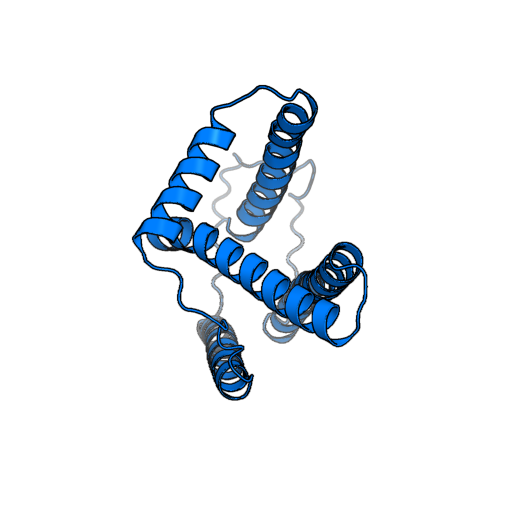25 70 PRO A O 1
ATOM 557 N N . GLU A 1 71 ? 26.155 -6.843 -21.020 1.00 59.72 71 GLU A N 1
ATOM 558 C CA . GLU A 1 71 ? 26.969 -7.127 -19.835 1.00 59.72 71 GLU A CA 1
ATOM 559 C C . GLU A 1 71 ? 27.457 -5.802 -19.232 1.00 59.72 71 GLU A C 1
ATOM 561 O O . GLU A 1 71 ? 28.407 -5.177 -19.704 1.00 59.72 71 GLU A O 1
ATOM 566 N N . LYS A 1 72 ? 26.747 -5.320 -18.207 1.00 65.00 72 LYS A N 1
ATOM 567 C CA . LYS A 1 72 ? 27.086 -4.095 -17.481 1.00 65.00 72 LYS A CA 1
ATOM 568 C C . LYS A 1 72 ? 27.948 -4.491 -16.278 1.00 65.00 72 LYS A C 1
ATOM 570 O O . LYS A 1 72 ? 27.428 -4.965 -15.274 1.00 65.00 72 LYS A O 1
ATOM 575 N N . TYR A 1 73 ? 29.263 -4.299 -16.384 1.00 65.44 73 TYR A N 1
ATOM 576 C CA . TYR A 1 73 ? 30.231 -4.679 -15.339 1.00 65.44 73 TYR A CA 1
ATOM 577 C C . TYR A 1 73 ? 30.261 -3.732 -14.121 1.00 65.44 73 TYR A C 1
ATOM 579 O O . TYR A 1 73 ? 30.857 -4.064 -13.101 1.00 65.44 73 TYR A O 1
ATOM 587 N N . ASN A 1 74 ? 29.581 -2.581 -14.189 1.00 68.75 74 ASN A N 1
ATOM 588 C CA . ASN A 1 74 ? 29.489 -1.612 -13.090 1.00 68.75 74 ASN A CA 1
ATOM 589 C C . ASN A 1 74 ? 28.189 -1.797 -12.295 1.00 68.75 74 ASN A C 1
ATOM 591 O O . ASN A 1 74 ? 27.251 -1.005 -12.413 1.00 68.75 74 ASN A O 1
ATOM 595 N N . CYS A 1 75 ? 28.123 -2.856 -11.491 1.00 73.88 75 CYS A N 1
ATOM 596 C CA . CYS A 1 75 ? 27.020 -3.112 -10.567 1.00 73.88 75 CYS A CA 1
ATOM 597 C C . CYS A 1 75 ? 27.536 -3.417 -9.146 1.00 73.88 75 CYS A C 1
ATOM 599 O O . CYS A 1 75 ? 28.715 -3.706 -8.934 1.00 73.88 75 CYS A O 1
ATOM 601 N N . GLY A 1 76 ? 26.654 -3.325 -8.146 1.00 77.62 76 GLY A N 1
ATOM 602 C CA . GLY A 1 76 ? 26.987 -3.652 -6.756 1.00 77.62 76 GLY A CA 1
ATOM 603 C C . GLY A 1 76 ? 28.062 -2.740 -6.155 1.00 77.62 76 GLY A C 1
ATOM 604 O O . GLY A 1 76 ? 27.952 -1.519 -6.219 1.00 77.62 76 GLY A O 1
ATOM 605 N N . ILE A 1 77 ? 29.103 -3.333 -5.563 1.00 74.94 77 ILE A N 1
ATOM 606 C CA . ILE A 1 77 ? 30.184 -2.601 -4.875 1.00 74.94 77 ILE A CA 1
ATOM 607 C C . ILE A 1 77 ? 31.050 -1.755 -5.824 1.00 74.94 77 ILE A C 1
ATOM 609 O O . ILE A 1 77 ? 31.747 -0.849 -5.378 1.00 74.94 77 ILE A O 1
ATOM 613 N N . TYR A 1 78 ? 30.979 -2.035 -7.129 1.00 75.56 78 TYR A N 1
ATOM 614 C CA . TYR A 1 78 ? 31.699 -1.321 -8.185 1.00 75.56 78 TYR A CA 1
ATOM 615 C C . TYR A 1 78 ? 30.842 -0.233 -8.858 1.00 75.56 78 TYR A C 1
ATOM 617 O O . TYR A 1 78 ? 31.224 0.306 -9.895 1.00 75.56 78 TYR A O 1
ATOM 625 N N . PHE A 1 79 ? 29.665 0.085 -8.304 1.00 77.62 79 PHE A N 1
ATOM 626 C CA . PHE A 1 79 ? 28.820 1.164 -8.808 1.00 77.62 79 PHE A CA 1
ATOM 627 C C . PHE A 1 79 ? 29.410 2.531 -8.428 1.00 77.62 79 PHE A C 1
ATOM 629 O O . PHE A 1 79 ? 29.327 2.945 -7.272 1.00 77.62 79 PHE A O 1
ATOM 636 N N . ASP A 1 80 ? 29.988 3.235 -9.405 1.00 74.31 80 ASP A N 1
ATOM 637 C CA . ASP A 1 80 ? 30.500 4.599 -9.235 1.00 74.31 80 ASP A CA 1
ATOM 638 C C . ASP A 1 80 ? 29.478 5.647 -9.730 1.00 74.31 80 ASP A C 1
ATOM 640 O O . ASP A 1 80 ? 29.357 5.861 -10.944 1.00 74.31 80 ASP A O 1
ATOM 644 N N . PRO A 1 81 ? 28.759 6.337 -8.818 1.00 68.88 81 PRO A N 1
ATOM 645 C CA . PRO A 1 81 ? 27.753 7.339 -9.169 1.00 68.88 81 PRO A CA 1
ATOM 646 C C . PRO A 1 81 ? 28.340 8.639 -9.743 1.00 68.88 81 PRO A C 1
ATOM 648 O O . PRO A 1 81 ? 27.569 9.503 -10.165 1.00 68.88 81 PRO A O 1
ATOM 651 N N . LEU A 1 82 ? 29.667 8.819 -9.722 1.00 69.50 82 LEU A N 1
ATOM 652 C CA . LEU A 1 82 ? 30.361 10.009 -10.229 1.00 69.50 82 LEU A CA 1
ATOM 653 C C . LEU A 1 82 ? 31.095 9.756 -11.551 1.00 69.50 82 LEU A C 1
ATOM 655 O O . LEU A 1 82 ? 31.632 10.703 -12.136 1.00 69.50 82 LEU A O 1
ATOM 659 N N . SER A 1 83 ? 31.093 8.514 -12.046 1.00 66.75 83 SER A N 1
ATOM 660 C CA . SER A 1 83 ? 31.681 8.181 -13.341 1.00 66.75 83 SER A CA 1
ATOM 661 C C . SER A 1 83 ? 30.875 8.837 -14.470 1.00 66.75 83 SER A C 1
ATOM 663 O O . SER A 1 83 ? 29.831 8.363 -14.907 1.00 66.75 83 SER A O 1
ATOM 665 N N . LYS A 1 84 ? 31.355 9.987 -14.955 1.00 56.00 84 LYS A N 1
ATOM 666 C CA . LYS A 1 84 ? 30.828 10.667 -16.146 1.00 56.00 84 LYS A CA 1
ATOM 667 C C . LYS A 1 84 ? 31.260 9.930 -17.417 1.00 56.00 84 LYS A C 1
ATOM 669 O O . LYS A 1 84 ? 31.987 10.481 -18.236 1.00 56.00 84 LYS A O 1
ATOM 674 N N . ASN A 1 85 ? 30.825 8.690 -17.590 1.00 56.38 85 ASN A N 1
ATOM 675 C CA . ASN A 1 85 ? 30.771 8.108 -18.924 1.00 56.38 85 ASN A CA 1
ATOM 676 C C . ASN A 1 85 ? 29.408 8.489 -19.509 1.00 56.38 85 ASN A C 1
ATOM 678 O O . ASN A 1 85 ? 28.376 8.199 -18.912 1.00 56.38 85 ASN A O 1
ATOM 682 N N . GLU A 1 86 ? 29.398 9.188 -20.646 1.00 53.41 86 GLU A N 1
ATOM 683 C CA . GLU A 1 86 ? 28.207 9.724 -21.333 1.00 53.41 86 GLU A CA 1
ATOM 684 C C . GLU A 1 86 ? 27.279 8.636 -21.923 1.00 53.41 86 GLU A C 1
ATOM 686 O O . GLU A 1 86 ? 26.843 8.706 -23.070 1.00 53.41 86 GLU A O 1
ATOM 691 N N . THR A 1 87 ? 26.965 7.597 -21.153 1.00 52.09 87 THR A N 1
ATOM 692 C CA . THR A 1 87 ? 26.095 6.480 -21.552 1.00 52.09 87 THR A CA 1
ATOM 693 C C . THR A 1 87 ? 24.853 6.322 -20.677 1.00 52.09 87 THR A C 1
ATOM 695 O O . THR A 1 87 ? 24.021 5.472 -20.974 1.00 52.09 87 THR A O 1
ATOM 698 N N . ASP A 1 88 ? 24.644 7.183 -19.678 1.00 53.66 88 ASP A N 1
ATOM 699 C CA . ASP A 1 88 ? 23.418 7.208 -18.864 1.00 53.66 88 ASP A CA 1
ATOM 700 C C . ASP A 1 88 ? 22.325 8.098 -19.482 1.00 53.66 88 ASP A C 1
ATOM 702 O O . ASP A 1 88 ? 21.678 8.910 -18.817 1.00 53.66 88 ASP A O 1
ATOM 706 N N . LYS A 1 89 ? 22.072 7.942 -20.786 1.00 50.91 89 LYS A N 1
ATOM 707 C CA . LYS A 1 89 ? 20.726 8.252 -21.277 1.00 50.91 89 LYS A CA 1
ATOM 708 C C . LYS A 1 89 ? 19.851 7.081 -20.863 1.00 50.91 89 LYS A C 1
ATOM 710 O O . LYS A 1 89 ? 20.146 5.946 -21.234 1.00 50.91 89 LYS A O 1
ATOM 715 N N . ALA A 1 90 ? 18.799 7.363 -20.091 1.00 56.44 90 ALA A N 1
ATOM 716 C CA . ALA A 1 90 ? 17.759 6.384 -19.801 1.00 56.44 90 ALA A CA 1
ATOM 717 C C . ALA A 1 90 ? 17.409 5.653 -21.111 1.00 56.44 90 ALA A C 1
ATOM 719 O O . ALA A 1 90 ? 17.227 6.332 -22.132 1.00 56.44 90 ALA A O 1
ATOM 720 N N . PRO A 1 91 ? 17.406 4.307 -21.127 1.00 59.19 91 PRO A N 1
ATOM 721 C CA . PRO A 1 91 ? 17.183 3.555 -22.352 1.00 59.19 91 PRO A CA 1
ATOM 722 C C . PRO A 1 91 ? 15.899 4.062 -23.002 1.00 59.19 91 PRO A C 1
ATOM 724 O O . PRO A 1 91 ? 14.878 4.206 -22.330 1.00 59.19 91 PRO A O 1
ATOM 727 N N . HIS A 1 92 ? 15.969 4.399 -24.291 1.00 57.50 92 HIS A N 1
ATOM 728 C CA . HIS A 1 92 ? 14.817 4.891 -25.034 1.00 57.50 92 HIS A CA 1
ATOM 729 C C . HIS A 1 92 ? 13.780 3.768 -25.113 1.00 57.50 92 HIS A C 1
ATOM 731 O O . HIS A 1 92 ? 13.854 2.883 -25.967 1.00 57.50 92 HIS A O 1
ATOM 737 N N . VAL A 1 93 ? 12.834 3.776 -24.177 1.00 66.56 93 VAL A N 1
ATOM 738 C CA . VAL A 1 93 ? 11.726 2.828 -24.153 1.00 66.56 93 VAL A CA 1
ATOM 739 C C . VAL A 1 93 ? 10.838 3.126 -25.355 1.00 66.56 93 VAL A C 1
ATOM 741 O O . VAL A 1 93 ? 10.478 4.274 -25.595 1.00 66.56 93 VAL A O 1
ATOM 744 N N . ASN A 1 94 ? 10.501 2.091 -26.121 1.00 75.19 94 ASN A N 1
ATOM 745 C CA . ASN A 1 94 ? 9.626 2.217 -27.278 1.00 75.19 94 ASN A CA 1
ATOM 746 C C . ASN A 1 94 ? 8.268 2.812 -26.855 1.00 75.19 94 ASN A C 1
ATOM 748 O O . ASN A 1 94 ? 7.670 2.357 -25.873 1.00 75.19 94 ASN A O 1
ATOM 752 N N . ASP A 1 95 ? 7.764 3.802 -27.594 1.00 77.88 95 ASP A N 1
ATOM 753 C CA . ASP A 1 95 ? 6.525 4.512 -27.246 1.00 77.88 95 ASP A CA 1
ATOM 754 C C . ASP A 1 95 ? 5.335 3.552 -27.126 1.00 77.88 95 ASP A C 1
ATOM 756 O O . ASP A 1 95 ? 4.496 3.695 -26.236 1.00 77.88 95 ASP A O 1
ATOM 760 N N . LEU A 1 96 ? 5.308 2.499 -27.951 1.00 81.06 96 LEU A N 1
ATOM 761 C CA . LEU A 1 96 ? 4.307 1.434 -27.882 1.00 81.06 96 LEU A CA 1
ATOM 762 C C . LEU A 1 96 ? 4.288 0.742 -26.507 1.00 81.06 96 LEU A C 1
ATOM 764 O O . LEU A 1 96 ? 3.224 0.563 -25.917 1.00 81.06 96 LEU A O 1
ATOM 768 N N . THR A 1 97 ? 5.459 0.396 -25.971 1.00 81.88 97 THR A N 1
ATOM 769 C CA . THR A 1 97 ? 5.612 -0.230 -24.649 1.00 81.88 97 THR A CA 1
ATOM 770 C C . THR A 1 97 ? 5.084 0.704 -23.561 1.00 81.88 97 THR A C 1
ATOM 772 O O . THR A 1 97 ? 4.310 0.282 -22.702 1.00 81.88 97 THR A O 1
ATOM 775 N N . ARG A 1 98 ? 5.415 1.999 -23.637 1.00 83.06 98 ARG A N 1
ATOM 776 C CA . ARG A 1 98 ? 4.913 3.015 -22.701 1.00 83.06 98 ARG A CA 1
ATOM 777 C C . ARG A 1 98 ? 3.385 3.119 -22.732 1.00 83.06 98 ARG A C 1
ATOM 779 O O . ARG A 1 98 ? 2.762 3.115 -21.670 1.00 83.06 98 ARG A O 1
ATOM 786 N N . TYR A 1 99 ? 2.777 3.181 -23.917 1.00 85.69 99 TYR A N 1
ATOM 787 C CA . TYR A 1 99 ? 1.318 3.246 -24.047 1.00 85.69 99 TYR A CA 1
ATOM 788 C C . TYR A 1 99 ? 0.625 1.985 -23.519 1.00 85.69 99 TYR A C 1
ATOM 790 O O . TYR A 1 99 ? -0.414 2.107 -22.871 1.00 85.69 99 TYR A O 1
ATOM 798 N N . ILE A 1 100 ? 1.205 0.795 -23.717 1.00 87.12 100 ILE A N 1
ATOM 799 C CA . ILE A 1 100 ? 0.669 -0.463 -23.172 1.00 87.12 100 ILE A CA 1
ATOM 800 C C . ILE A 1 100 ? 0.699 -0.454 -21.636 1.00 87.12 100 ILE A C 1
ATOM 802 O O . ILE A 1 100 ? -0.320 -0.761 -21.014 1.00 87.12 100 ILE A O 1
ATOM 806 N N . LEU A 1 101 ? 1.812 -0.044 -21.010 1.00 85.62 101 LEU A N 1
ATOM 807 C CA . LEU A 1 101 ? 1.891 0.062 -19.545 1.00 85.62 101 LEU A CA 1
ATOM 808 C C . LEU A 1 101 ? 0.867 1.065 -18.997 1.00 85.62 101 LEU A C 1
ATOM 810 O O . LEU A 1 101 ? 0.150 0.759 -18.041 1.00 85.62 101 LEU A O 1
ATOM 814 N N . CYS A 1 102 ? 0.760 2.245 -19.615 1.00 87.06 102 CYS A N 1
ATOM 815 C CA . CYS A 1 102 ? -0.236 3.243 -19.226 1.00 87.06 102 CYS A CA 1
ATOM 816 C C . CYS A 1 102 ? -1.670 2.718 -19.403 1.00 87.06 102 CYS A C 1
ATOM 818 O O . CYS A 1 102 ? -2.513 2.943 -18.536 1.00 87.06 102 CYS A O 1
ATOM 820 N N . GLY A 1 103 ? -1.942 1.995 -20.492 1.00 90.62 103 GLY A N 1
ATOM 821 C CA . GLY A 1 103 ? -3.249 1.405 -20.775 1.00 90.62 103 GLY A CA 1
ATOM 822 C C . GLY A 1 103 ? -3.662 0.363 -19.739 1.00 90.62 103 GLY A C 1
ATOM 823 O O . GLY A 1 103 ? -4.778 0.424 -19.227 1.00 90.62 103 GLY A O 1
ATOM 824 N N . ILE A 1 104 ? -2.756 -0.546 -19.367 1.00 89.88 104 ILE A N 1
ATOM 825 C CA . ILE A 1 104 ? -3.016 -1.559 -18.331 1.00 89.88 104 ILE A CA 1
ATOM 826 C C . ILE A 1 104 ? -3.252 -0.892 -16.976 1.00 89.88 104 ILE A C 1
ATOM 828 O O . ILE A 1 104 ? -4.214 -1.233 -16.288 1.00 89.88 104 ILE A O 1
ATOM 832 N N . PHE A 1 105 ? -2.438 0.103 -16.616 1.00 88.31 105 PHE A N 1
ATOM 833 C CA . PHE A 1 105 ? -2.607 0.847 -15.368 1.00 88.31 105 PHE A CA 1
ATOM 834 C C . PHE A 1 105 ? -3.988 1.517 -15.274 1.00 88.31 105 PHE A C 1
ATOM 836 O O . PHE A 1 105 ? -4.700 1.350 -14.280 1.00 88.31 105 PHE A O 1
ATOM 843 N N . VAL A 1 106 ? -4.405 2.226 -16.328 1.00 92.44 106 VAL A N 1
ATOM 844 C CA . VAL A 1 106 ? -5.725 2.874 -16.381 1.00 92.44 106 VAL A CA 1
ATOM 845 C C . VAL A 1 106 ? -6.850 1.834 -16.398 1.00 92.44 106 VAL A C 1
ATOM 847 O O . VAL A 1 106 ? -7.835 1.992 -15.676 1.00 92.44 106 VAL A O 1
ATOM 850 N N . GLY A 1 107 ? -6.695 0.749 -17.159 1.00 93.19 107 GLY A N 1
ATOM 851 C CA . GLY A 1 107 ? -7.675 -0.335 -17.243 1.00 93.19 107 GLY A CA 1
ATOM 852 C C . GLY A 1 107 ? -7.926 -1.010 -15.894 1.00 93.19 107 GLY A C 1
ATOM 853 O O . GLY A 1 107 ? -9.080 -1.176 -15.495 1.00 93.19 107 GLY A O 1
ATOM 854 N N . MET A 1 108 ? -6.864 -1.318 -15.143 1.00 90.06 108 MET A N 1
ATOM 855 C CA . MET A 1 108 ? -6.972 -1.853 -13.781 1.00 90.06 108 MET A CA 1
ATOM 856 C C . MET A 1 108 ? -7.640 -0.855 -12.825 1.00 90.06 108 MET A C 1
ATOM 858 O O . MET A 1 108 ? -8.435 -1.257 -11.974 1.00 90.06 108 MET A O 1
ATOM 862 N N . GLY A 1 109 ? -7.367 0.443 -12.982 1.00 89.12 109 GLY A N 1
ATOM 863 C CA . GLY A 1 109 ? -8.018 1.502 -12.209 1.00 89.12 109 GLY A CA 1
ATOM 864 C C . GLY A 1 109 ? -9.530 1.571 -12.447 1.00 89.12 109 GLY A C 1
ATOM 865 O O . GLY A 1 109 ? -10.306 1.594 -11.491 1.00 89.12 109 GLY A O 1
ATOM 866 N N . ILE A 1 110 ? -9.961 1.536 -13.711 1.00 93.12 110 ILE A N 1
ATOM 867 C CA . ILE A 1 110 ? -11.388 1.531 -14.073 1.00 93.12 110 ILE A CA 1
ATOM 868 C C . ILE A 1 110 ? -12.064 0.255 -13.566 1.00 93.12 110 ILE A C 1
ATOM 870 O O . ILE A 1 110 ? -13.138 0.325 -12.970 1.00 93.12 110 ILE A O 1
ATOM 874 N N . PHE A 1 111 ? -11.423 -0.902 -13.740 1.00 91.38 111 PHE A N 1
ATOM 875 C CA . PHE A 1 111 ? -11.929 -2.177 -13.234 1.00 91.38 111 PHE A CA 1
ATOM 876 C C . PHE A 1 111 ? -12.121 -2.156 -11.709 1.00 91.38 111 PHE A C 1
ATOM 878 O O . PHE A 1 111 ? -13.173 -2.559 -11.212 1.00 91.38 111 PHE A O 1
ATOM 885 N N . SER A 1 112 ? -11.152 -1.607 -10.971 1.00 87.88 112 SER A N 1
ATOM 886 C CA . SER A 1 112 ? -11.262 -1.396 -9.524 1.00 87.88 112 SER A CA 1
ATOM 887 C C . SER A 1 112 ? -12.450 -0.495 -9.165 1.00 87.88 112 SER A C 1
ATOM 889 O O . SER A 1 112 ? -13.233 -0.821 -8.273 1.00 87.88 112 SER A O 1
ATOM 891 N N . MET A 1 113 ? -12.655 0.601 -9.905 1.00 87.31 113 MET A N 1
ATOM 892 C CA . MET A 1 113 ? -13.787 1.504 -9.675 1.00 87.31 113 MET A CA 1
ATOM 893 C C . MET A 1 113 ? -15.137 0.816 -9.912 1.00 87.31 113 MET A C 1
ATOM 895 O O . MET A 1 113 ? -16.067 1.017 -9.136 1.00 87.31 113 MET A O 1
ATOM 899 N N . ILE A 1 114 ? -15.236 -0.037 -10.935 1.00 89.25 114 ILE A N 1
ATOM 900 C CA . ILE A 1 114 ? -16.439 -0.836 -11.203 1.00 89.25 114 ILE A CA 1
ATOM 901 C C . ILE A 1 114 ? -16.703 -1.806 -10.047 1.00 89.25 114 ILE A C 1
ATOM 903 O O . ILE A 1 114 ? -17.826 -1.866 -9.553 1.00 89.25 114 ILE A O 1
ATOM 907 N N . LEU A 1 115 ? -15.683 -2.521 -9.560 1.00 86.00 115 LEU A N 1
ATOM 908 C CA . LEU A 1 115 ? -15.834 -3.425 -8.414 1.00 86.00 115 LEU A CA 1
ATOM 909 C C . LEU A 1 115 ? -16.319 -2.699 -7.153 1.00 86.00 115 LEU A C 1
ATOM 911 O O . LEU A 1 115 ? -17.152 -3.237 -6.427 1.00 86.00 115 LEU A O 1
ATOM 915 N N . LEU A 1 116 ? -15.854 -1.470 -6.913 1.00 82.31 116 LEU A N 1
ATOM 916 C CA . LEU A 1 116 ? -16.320 -0.653 -5.789 1.00 82.31 116 LEU A CA 1
ATOM 917 C C . LEU A 1 116 ? -17.797 -0.253 -5.900 1.00 82.31 116 LEU A C 1
ATOM 919 O O . LEU A 1 116 ? -18.430 -0.057 -4.868 1.00 82.31 116 LEU A O 1
ATOM 923 N N . LEU A 1 117 ? -18.358 -0.150 -7.111 1.00 82.50 117 LEU A N 1
ATOM 924 C CA . LEU A 1 117 ? -19.795 0.095 -7.299 1.00 82.50 117 LEU A CA 1
ATOM 925 C C . LEU A 1 117 ? -20.641 -1.132 -6.942 1.00 82.50 117 LEU A C 1
ATOM 927 O O . LEU A 1 117 ? -21.761 -0.981 -6.461 1.00 82.50 117 LEU A O 1
ATOM 931 N N . PHE A 1 118 ? -20.110 -2.334 -7.171 1.00 79.31 118 PHE A N 1
ATOM 932 C CA . PHE A 1 118 ? -20.758 -3.588 -6.776 1.00 79.31 118 PHE A CA 1
ATOM 933 C C . PHE A 1 118 ? -20.572 -3.912 -5.291 1.00 79.31 118 PHE A C 1
ATOM 935 O O . PHE A 1 118 ? -21.353 -4.682 -4.730 1.00 79.31 118 PHE A O 1
ATOM 942 N N . LEU A 1 119 ? -19.546 -3.350 -4.650 1.00 76.94 119 LEU A N 1
ATOM 943 C CA . LEU A 1 119 ? -19.302 -3.543 -3.230 1.00 76.94 119 LEU A CA 1
ATOM 944 C C . LEU A 1 119 ? -20.317 -2.724 -2.426 1.00 76.94 119 LEU A C 1
ATOM 946 O O . LEU A 1 119 ? -20.314 -1.495 -2.469 1.00 76.94 119 LEU A O 1
ATOM 950 N N . ASP A 1 120 ? -21.192 -3.416 -1.693 1.00 66.88 120 ASP A N 1
ATOM 951 C CA . ASP A 1 120 ? -22.226 -2.762 -0.896 1.00 66.88 120 ASP A CA 1
ATOM 952 C C . ASP A 1 120 ? -21.595 -1.753 0.074 1.00 66.88 120 ASP A C 1
ATOM 954 O O . ASP A 1 120 ? -20.670 -2.058 0.841 1.00 66.88 120 ASP A O 1
ATOM 958 N N . GLN A 1 121 ? -22.073 -0.513 0.010 1.00 63.28 121 GLN A N 1
ATOM 959 C CA . GLN A 1 121 ? -21.569 0.539 0.870 1.00 63.28 121 GLN A CA 1
ATOM 960 C C . GLN A 1 121 ? -22.084 0.288 2.279 1.00 63.28 121 GLN A C 1
ATOM 962 O O . GLN A 1 121 ? -23.262 0.492 2.577 1.00 63.28 121 GLN A O 1
ATOM 967 N N . ILE A 1 122 ? -21.176 -0.089 3.178 1.00 61.94 122 ILE A N 1
ATOM 968 C CA . ILE A 1 122 ? -21.468 -0.165 4.607 1.00 61.94 122 ILE A CA 1
ATOM 969 C C . ILE A 1 122 ? -21.790 1.250 5.082 1.00 61.94 122 ILE A C 1
ATOM 971 O O . ILE A 1 122 ? -20.902 2.061 5.357 1.00 61.94 122 ILE A O 1
ATOM 975 N N . ARG A 1 123 ? -23.087 1.565 5.135 1.00 57.97 123 ARG A N 1
ATOM 976 C CA . ARG A 1 123 ? -23.572 2.851 5.626 1.00 57.97 123 ARG A CA 1
ATOM 977 C C . ARG A 1 123 ? -23.246 2.936 7.114 1.00 57.97 123 ARG A C 1
ATOM 979 O O . ARG A 1 123 ? -23.717 2.093 7.883 1.00 57.97 123 ARG A O 1
ATOM 986 N N . PRO A 1 124 ? -22.466 3.935 7.557 1.00 55.72 124 PRO A N 1
ATOM 987 C CA . PRO A 1 124 ? -22.270 4.150 8.978 1.00 55.72 124 PRO A CA 1
ATOM 988 C C . PRO A 1 124 ? -23.633 4.437 9.614 1.00 55.72 124 PRO A C 1
ATOM 990 O O . PRO A 1 124 ? -24.357 5.332 9.187 1.00 55.72 124 PRO A O 1
ATOM 993 N N . THR A 1 125 ? -23.987 3.660 10.637 1.00 54.31 125 THR A N 1
ATOM 994 C CA . THR A 1 125 ? -25.328 3.624 11.244 1.00 54.31 125 THR A CA 1
ATOM 995 C C . THR A 1 125 ? -25.778 4.974 11.819 1.00 54.31 125 THR A C 1
ATOM 997 O O . THR A 1 125 ? -26.966 5.154 12.066 1.00 54.31 125 THR A O 1
ATOM 1000 N N . LYS A 1 126 ? -24.865 5.942 12.013 1.00 52.22 126 LYS A N 1
ATOM 1001 C CA . LYS A 1 126 ? -25.187 7.335 12.359 1.00 52.22 126 LYS A CA 1
ATOM 1002 C C . LYS A 1 126 ? -24.151 8.301 11.760 1.00 52.22 126 LYS A C 1
ATOM 1004 O O . LYS A 1 126 ? -22.962 8.128 12.046 1.00 52.22 126 LYS A O 1
ATOM 1009 N N . PRO A 1 127 ? -24.552 9.330 10.989 1.00 55.12 127 PRO A N 1
ATOM 1010 C CA . PRO A 1 127 ? -23.649 10.420 10.637 1.00 55.12 127 PRO A CA 1
ATOM 1011 C C . PRO A 1 127 ? -23.251 11.160 11.921 1.00 55.12 127 PRO A C 1
ATOM 1013 O O . PRO A 1 127 ? -24.107 11.666 12.645 1.00 55.12 127 PRO A O 1
ATOM 1016 N N . GLN A 1 128 ? -21.955 11.183 12.245 1.00 61.06 128 GLN A N 1
ATOM 1017 C CA . GLN A 1 128 ? -21.465 12.004 13.352 1.00 61.06 128 GLN A CA 1
ATOM 1018 C C . GLN A 1 128 ? -21.420 13.471 12.899 1.00 61.06 128 GLN A C 1
ATOM 1020 O O . GLN A 1 128 ? -20.939 13.745 11.797 1.00 61.06 128 GLN A O 1
ATOM 1025 N N . PRO A 1 129 ? -21.914 14.422 13.710 1.00 68.94 129 PRO A N 1
ATOM 1026 C CA . PRO A 1 129 ? -21.843 15.841 13.385 1.00 68.94 129 PRO A CA 1
ATOM 1027 C C . PRO A 1 129 ? -20.388 16.281 13.175 1.00 68.94 129 PRO A C 1
ATOM 1029 O O . PRO A 1 129 ? -19.496 15.875 13.921 1.00 68.94 129 PRO A O 1
ATOM 1032 N N . ILE A 1 130 ? -20.152 17.157 12.191 1.00 68.50 130 ILE A N 1
ATOM 1033 C CA . ILE A 1 130 ? -18.818 17.654 11.788 1.00 68.50 130 ILE A CA 1
ATOM 1034 C C . ILE A 1 130 ? -18.015 18.170 12.995 1.00 68.50 130 ILE A C 1
ATOM 1036 O O . ILE A 1 130 ? -16.816 17.922 13.106 1.00 68.50 130 ILE A O 1
ATOM 1040 N N . ALA A 1 131 ? -18.690 18.807 13.957 1.00 67.62 131 ALA A N 1
ATOM 1041 C CA . ALA A 1 131 ? -18.084 19.284 15.197 1.00 67.62 131 ALA A CA 1
ATOM 1042 C C . ALA A 1 131 ? -17.485 18.161 16.071 1.00 67.62 131 ALA A C 1
ATOM 1044 O O . ALA A 1 131 ? -16.445 18.365 16.692 1.00 67.62 131 ALA A O 1
ATOM 1045 N N . GLN A 1 132 ? -18.094 16.969 16.116 1.00 71.62 132 GLN A N 1
ATOM 1046 C CA . GLN A 1 132 ? -17.535 15.818 16.840 1.00 71.62 132 GLN A CA 1
ATOM 1047 C C . GLN A 1 132 ? -16.319 15.229 16.119 1.00 71.62 132 GLN A C 1
ATOM 1049 O O . GLN A 1 132 ? -15.355 14.846 16.780 1.00 71.62 132 GLN A O 1
ATOM 1054 N N . SER A 1 133 ? -16.331 15.199 14.785 1.00 69.56 133 SER A N 1
ATOM 1055 C CA . SER A 1 133 ? -15.185 14.749 13.984 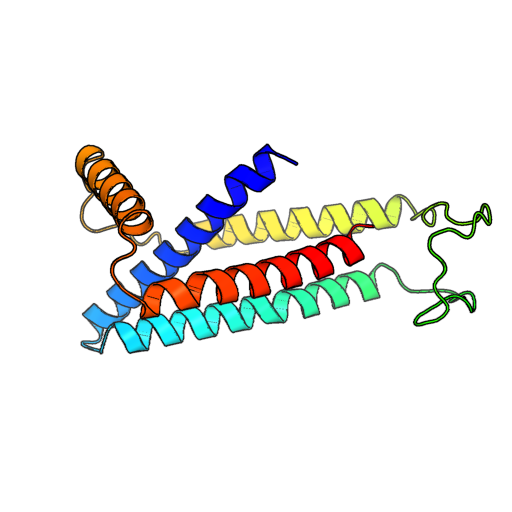1.00 69.56 133 SER A CA 1
ATOM 1056 C C . SER A 1 133 ? -13.982 15.682 14.145 1.00 69.56 133 SER A C 1
ATOM 1058 O O . SER A 1 133 ? -12.863 15.209 14.333 1.00 69.56 133 SER A O 1
ATOM 1060 N N . LEU A 1 134 ? -14.215 17.001 14.161 1.00 73.06 134 LEU A N 1
ATOM 1061 C CA . LEU A 1 134 ? -13.171 18.000 14.413 1.00 73.06 134 LEU A CA 1
ATOM 1062 C C . LEU A 1 134 ? -12.612 17.909 15.837 1.00 73.06 134 LEU A C 1
ATOM 1064 O O . LEU A 1 134 ? -11.397 17.948 16.005 1.00 73.06 134 LEU A O 1
ATOM 1068 N N . LYS A 1 135 ? -13.468 17.724 16.854 1.00 77.38 135 LYS A N 1
ATOM 1069 C CA . LYS A 1 135 ? -13.009 17.521 18.239 1.00 77.38 135 LYS A CA 1
ATOM 1070 C C . LYS A 1 135 ? -12.139 16.274 18.380 1.00 77.38 135 LYS A C 1
ATOM 1072 O O . LYS A 1 135 ? -11.061 16.367 18.951 1.00 77.38 135 LYS A O 1
ATOM 1077 N N . LYS A 1 136 ? -12.548 15.143 17.794 1.00 75.50 136 LYS A N 1
ATOM 1078 C CA . LYS A 1 136 ? -11.737 13.914 17.782 1.00 75.50 136 LYS A CA 1
ATOM 1079 C C . LYS A 1 136 ? -10.407 14.106 17.055 1.00 75.50 136 LYS A C 1
ATOM 1081 O O . LYS A 1 136 ? -9.382 13.645 17.542 1.00 75.50 136 LYS A O 1
ATOM 1086 N N . GLY A 1 137 ? -10.408 14.804 15.918 1.00 74.94 137 GLY A N 1
ATOM 1087 C CA . GLY A 1 137 ? -9.175 15.139 15.200 1.00 74.94 137 GLY A CA 1
ATOM 1088 C C . GLY A 1 137 ? -8.227 15.983 16.055 1.00 74.94 137 GLY A C 1
ATOM 1089 O O . GLY A 1 137 ? -7.044 15.666 16.163 1.00 74.94 137 GLY A O 1
ATOM 1090 N N . LEU A 1 138 ? -8.761 17.001 16.735 1.00 75.62 138 LEU A N 1
ATOM 1091 C CA . LEU A 1 138 ? -7.991 17.857 17.634 1.00 75.62 138 LEU A CA 1
ATOM 1092 C C . LEU A 1 138 ? -7.458 17.085 18.853 1.00 75.62 138 LEU A C 1
ATOM 1094 O O . LEU A 1 138 ? -6.313 17.285 19.240 1.00 75.62 138 LEU A O 1
ATOM 1098 N N . GLU A 1 139 ? -8.242 16.167 19.423 1.00 78.06 139 GLU A N 1
ATOM 1099 C CA . GLU A 1 139 ? -7.824 15.291 20.528 1.00 78.06 139 GLU A CA 1
ATOM 1100 C C . GLU A 1 139 ? -6.704 14.322 20.125 1.00 78.06 139 GLU A C 1
ATOM 1102 O O . GLU A 1 139 ? -5.793 14.079 20.920 1.00 78.06 139 GLU A O 1
ATOM 1107 N N . VAL A 1 140 ? -6.729 13.792 18.897 1.00 74.75 140 VAL A N 1
ATOM 1108 C CA . VAL A 1 140 ? -5.651 12.942 18.361 1.00 74.75 140 VAL A CA 1
ATOM 1109 C C . VAL A 1 140 ? -4.372 13.756 18.189 1.00 74.75 140 VAL A C 1
ATOM 1111 O O . VAL A 1 140 ? -3.315 13.330 18.651 1.00 74.75 140 VAL A O 1
ATOM 1114 N N . VAL A 1 141 ? -4.467 14.957 17.611 1.00 77.00 141 VAL A N 1
ATOM 1115 C CA . VAL A 1 141 ? -3.321 15.871 17.479 1.00 77.00 141 VAL A CA 1
ATOM 1116 C C . VAL A 1 141 ? -2.776 16.249 18.856 1.00 77.00 141 VAL A C 1
ATOM 1118 O O . VAL A 1 141 ? -1.579 16.152 19.103 1.00 77.00 141 VAL A O 1
ATOM 1121 N N . GLN A 1 142 ? -3.648 16.593 19.800 1.00 74.56 142 GLN A N 1
ATOM 1122 C CA . GLN A 1 142 ? -3.250 16.902 21.171 1.00 74.56 142 GLN A CA 1
ATOM 1123 C C . GLN A 1 142 ? -2.602 15.699 21.872 1.00 74.56 142 GLN A C 1
ATOM 1125 O O . GLN A 1 142 ? -1.700 15.874 22.688 1.00 74.56 142 GLN A O 1
ATOM 1130 N N . SER A 1 143 ? -3.028 14.478 21.552 1.00 68.31 143 SER A N 1
ATOM 1131 C CA . SER A 1 143 ? -2.422 13.256 22.085 1.00 68.31 143 SER A CA 1
ATOM 1132 C C . SER A 1 143 ? -1.042 12.983 21.482 1.00 68.31 143 SER A C 1
ATOM 1134 O O . SER A 1 143 ? -0.168 12.534 22.214 1.00 68.31 143 SER A O 1
ATOM 1136 N N . LEU A 1 144 ? -0.796 13.351 20.217 1.00 68.00 144 LEU A N 1
ATOM 1137 C CA . LEU A 1 144 ? 0.545 13.313 19.613 1.00 68.00 144 LEU A CA 1
ATOM 1138 C C . LEU A 1 144 ? 1.527 14.278 20.292 1.00 68.00 144 LEU A C 1
ATOM 1140 O O . LEU A 1 144 ? 2.718 13.994 20.341 1.00 68.00 144 LEU A O 1
ATOM 1144 N N . PHE A 1 145 ? 1.044 15.396 20.841 1.00 70.19 145 PHE A N 1
ATOM 1145 C CA . PHE A 1 145 ? 1.869 16.345 21.600 1.00 70.19 145 PHE A CA 1
ATOM 1146 C C . PHE A 1 145 ? 1.966 16.017 23.100 1.00 70.19 145 PHE A C 1
ATOM 1148 O O . PHE A 1 145 ? 2.814 16.571 23.798 1.00 70.19 145 PHE A O 1
ATOM 1155 N N . ARG A 1 146 ? 1.146 15.093 23.622 1.00 68.25 146 ARG A N 1
ATOM 1156 C CA . ARG A 1 146 ? 1.223 14.632 25.018 1.00 68.25 146 ARG A CA 1
ATOM 1157 C C . ARG A 1 146 ? 2.116 13.398 25.139 1.00 68.25 146 ARG A C 1
ATOM 1159 O O . ARG A 1 146 ? 1.637 12.273 25.241 1.00 68.25 146 ARG A O 1
ATOM 1166 N N . TRP A 1 147 ? 3.425 13.633 25.190 1.00 62.31 147 TRP A N 1
ATOM 1167 C CA . TRP A 1 147 ? 4.486 12.615 25.253 1.00 62.31 147 TRP A CA 1
ATOM 1168 C C . TRP A 1 147 ? 4.634 12.008 26.654 1.00 62.31 147 TRP A C 1
ATOM 1170 O O . TRP A 1 147 ? 5.690 12.087 27.276 1.00 62.31 147 TRP A O 1
ATOM 1180 N N . LYS A 1 148 ? 3.550 11.467 27.211 1.00 62.09 148 LYS A N 1
ATOM 1181 C CA . LYS A 1 148 ? 3.552 11.014 28.609 1.00 62.09 148 LYS A CA 1
ATOM 1182 C C . LYS A 1 148 ? 3.938 9.539 28.778 1.00 62.09 148 LYS A C 1
ATOM 1184 O O . LYS A 1 148 ? 4.335 9.155 29.871 1.00 62.09 148 LYS A O 1
ATOM 1189 N N . ASN A 1 149 ? 3.866 8.733 27.716 1.00 66.75 149 ASN A N 1
ATOM 1190 C CA . ASN A 1 149 ? 4.109 7.290 27.772 1.00 66.75 149 ASN A CA 1
ATOM 1191 C C . ASN A 1 149 ? 5.365 6.908 26.974 1.00 66.75 149 ASN A C 1
ATOM 1193 O O . ASN A 1 149 ? 5.410 7.088 25.758 1.00 66.75 149 ASN A O 1
ATOM 1197 N N . ILE A 1 150 ? 6.362 6.336 27.655 1.00 69.06 150 ILE A N 1
ATOM 1198 C CA . ILE A 1 150 ? 7.629 5.861 27.062 1.00 69.06 150 ILE A CA 1
ATOM 1199 C C . ILE A 1 150 ? 7.388 4.792 25.979 1.00 69.06 150 ILE A C 1
ATOM 1201 O O . ILE A 1 150 ? 8.064 4.801 24.953 1.00 69.06 150 ILE A O 1
ATOM 1205 N N . ASP A 1 151 ? 6.361 3.951 26.133 1.00 66.69 151 ASP A N 1
ATOM 1206 C CA . ASP A 1 151 ? 6.001 2.919 25.146 1.00 66.69 151 ASP A CA 1
ATOM 1207 C C . ASP A 1 151 ? 5.542 3.509 23.799 1.00 66.69 151 ASP A C 1
ATOM 1209 O O . ASP A 1 151 ? 5.736 2.905 22.745 1.00 66.69 151 ASP A O 1
ATOM 1213 N N . GLN A 1 152 ? 4.970 4.721 23.804 1.00 68.62 152 GLN A N 1
ATOM 1214 C CA . GLN A 1 152 ? 4.603 5.442 22.577 1.00 68.62 152 GLN A CA 1
ATOM 1215 C C . GLN A 1 152 ? 5.810 6.143 21.941 1.00 68.62 152 GLN A C 1
ATOM 1217 O O . GLN A 1 152 ? 5.826 6.346 20.727 1.00 68.62 152 GLN A O 1
ATOM 1222 N N . LEU A 1 153 ? 6.835 6.475 22.734 1.00 74.81 153 LEU A N 1
ATOM 1223 C CA . LEU A 1 153 ? 8.059 7.108 22.249 1.00 74.81 153 LEU A CA 1
ATOM 1224 C C . LEU A 1 153 ? 8.904 6.136 21.417 1.00 74.81 153 LEU A C 1
ATOM 1226 O O . LEU A 1 153 ? 9.477 6.560 20.421 1.00 74.81 153 LEU A O 1
ATOM 1230 N N . LEU A 1 154 ? 8.925 4.840 21.765 1.00 79.44 154 LEU A N 1
ATOM 1231 C CA . LEU A 1 154 ? 9.632 3.797 21.002 1.00 79.44 154 LEU A CA 1
ATOM 1232 C C . LEU A 1 154 ? 9.027 3.568 19.603 1.00 79.44 154 LEU A C 1
ATOM 1234 O O . LEU A 1 154 ? 9.713 3.131 18.679 1.00 79.44 154 LEU A O 1
ATOM 1238 N N . LEU A 1 155 ? 7.752 3.920 19.421 1.00 76.75 155 LEU A N 1
ATOM 1239 C CA . LEU A 1 155 ? 7.066 3.816 18.136 1.00 76.75 155 LEU A CA 1
ATOM 1240 C C . LEU A 1 155 ? 7.595 4.834 17.111 1.00 76.75 155 LEU A C 1
ATOM 1242 O O . LEU A 1 155 ? 7.558 4.572 15.912 1.00 76.75 155 LEU A O 1
ATOM 1246 N N . ILE A 1 156 ? 8.102 5.987 17.557 1.00 81.44 156 ILE A N 1
ATOM 1247 C CA . ILE A 1 156 ? 8.607 7.054 16.679 1.00 81.44 156 ILE A CA 1
ATOM 1248 C C . ILE A 1 156 ? 9.876 6.627 15.918 1.00 81.44 156 ILE A C 1
ATOM 1250 O O . ILE A 1 156 ? 9.858 6.676 14.689 1.00 81.44 156 ILE A O 1
ATOM 1254 N N . PRO A 1 157 ? 10.961 6.161 16.567 1.00 84.06 157 PRO A N 1
ATOM 1255 C CA . PRO A 1 157 ? 12.143 5.700 15.848 1.00 84.06 157 PRO A CA 1
ATOM 1256 C C . PRO A 1 157 ? 11.850 4.458 15.000 1.00 84.06 157 PRO A C 1
ATOM 1258 O O . PRO A 1 157 ? 12.377 4.349 13.897 1.00 84.06 157 PRO A O 1
ATOM 1261 N N . LEU A 1 158 ? 10.959 3.564 15.449 1.00 83.31 158 LEU A N 1
ATOM 1262 C CA . LEU A 1 158 ? 10.542 2.409 14.652 1.00 83.31 158 LEU A CA 1
ATOM 1263 C C . LEU A 1 158 ? 9.810 2.846 13.371 1.00 83.31 158 LEU A C 1
ATOM 1265 O O . LEU A 1 158 ? 10.132 2.389 12.276 1.00 83.31 158 LEU A O 1
ATOM 1269 N N . THR A 1 159 ? 8.852 3.769 13.488 1.00 83.25 159 THR A N 1
ATOM 1270 C CA . THR A 1 159 ? 8.118 4.290 12.325 1.00 83.25 159 THR A CA 1
ATOM 1271 C C . THR A 1 159 ? 9.03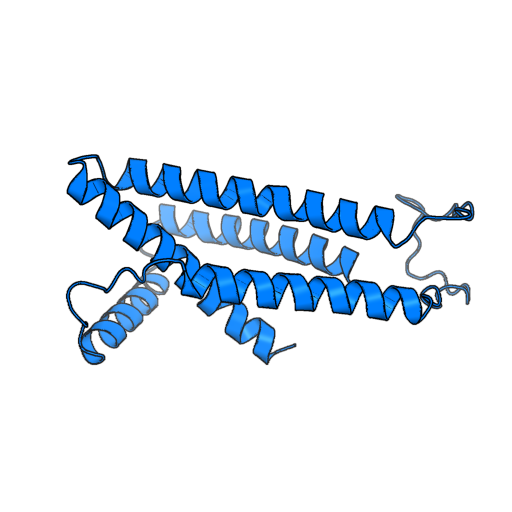3 5.077 11.392 1.00 83.25 159 THR A C 1
ATOM 1273 O O . THR A 1 159 ? 8.959 4.866 10.184 1.00 83.25 159 THR A O 1
ATOM 1276 N N . MET A 1 160 ? 9.952 5.893 11.918 1.00 85.81 160 MET A N 1
ATOM 1277 C CA . MET A 1 160 ? 10.983 6.572 11.120 1.00 85.81 160 MET A CA 1
ATOM 1278 C C . MET A 1 160 ? 11.889 5.592 10.366 1.00 85.81 160 MET A C 1
ATOM 1280 O O . MET A 1 160 ? 12.176 5.810 9.191 1.00 85.81 160 MET A O 1
ATOM 1284 N N . TRP A 1 161 ? 12.305 4.496 11.004 1.00 89.88 161 TRP A N 1
ATOM 1285 C CA . TRP A 1 161 ? 13.100 3.461 10.345 1.00 89.88 161 TRP A CA 1
ATOM 1286 C C . TRP A 1 161 ? 12.340 2.838 9.168 1.00 89.88 161 TRP A C 1
ATOM 1288 O O . TRP A 1 161 ? 12.837 2.811 8.043 1.00 89.88 161 TRP A O 1
ATOM 1298 N N . THR A 1 162 ? 11.092 2.414 9.396 1.00 84.88 162 THR A N 1
ATOM 1299 C CA . THR A 1 162 ? 10.283 1.790 8.336 1.00 84.88 162 THR A CA 1
ATOM 1300 C C . THR A 1 162 ? 9.972 2.742 7.178 1.00 84.88 162 THR A C 1
ATOM 1302 O O . THR A 1 162 ? 9.938 2.320 6.021 1.00 84.88 162 THR A O 1
ATOM 1305 N N . THR A 1 163 ? 9.755 4.036 7.436 1.00 83.88 163 THR A N 1
ATOM 1306 C CA . THR A 1 163 ? 9.494 5.008 6.363 1.00 83.88 163 THR A CA 1
ATOM 1307 C C . THR A 1 163 ? 10.751 5.319 5.564 1.00 83.88 163 THR A C 1
ATOM 1309 O O . THR A 1 163 ? 10.661 5.488 4.344 1.00 83.88 163 THR A O 1
ATOM 1312 N N . MET A 1 164 ? 11.917 5.341 6.213 1.00 87.62 164 MET A N 1
ATOM 1313 C CA . MET A 1 164 ? 13.204 5.499 5.540 1.00 87.62 164 MET A CA 1
ATOM 1314 C C . MET A 1 164 ? 13.478 4.334 4.583 1.00 87.62 164 MET A C 1
ATOM 1316 O O . MET A 1 164 ? 13.812 4.574 3.424 1.00 87.62 164 MET A O 1
ATOM 1320 N N . GLU A 1 165 ? 13.259 3.096 5.026 1.00 86.56 165 GLU A N 1
ATOM 1321 C CA . GLU A 1 165 ? 13.413 1.895 4.195 1.00 86.56 165 GLU A CA 1
ATOM 1322 C C . GLU A 1 165 ? 12.514 1.942 2.948 1.00 86.56 165 GLU A C 1
ATOM 1324 O O . GLU A 1 165 ? 12.994 1.822 1.819 1.00 86.56 165 GLU A O 1
ATOM 1329 N N . ASN A 1 166 ? 11.220 2.223 3.133 1.00 79.31 166 ASN A N 1
ATOM 1330 C CA . ASN A 1 166 ? 10.266 2.320 2.023 1.00 79.31 166 ASN A CA 1
ATOM 1331 C C . ASN A 1 166 ? 10.607 3.459 1.046 1.00 79.31 166 ASN A C 1
ATOM 1333 O O . ASN A 1 166 ? 10.454 3.310 -0.170 1.00 79.31 166 ASN A O 1
ATOM 1337 N N . SER A 1 167 ? 11.086 4.595 1.561 1.00 83.12 167 SER A N 1
ATOM 1338 C CA . SER A 1 167 ? 11.475 5.744 0.733 1.00 83.12 167 SER A CA 1
ATOM 1339 C C . SER A 1 167 ? 12.730 5.447 -0.080 1.00 83.12 167 SER A C 1
ATOM 1341 O O . SER A 1 167 ? 12.797 5.800 -1.256 1.00 83.12 167 SER A O 1
ATOM 1343 N N . PHE A 1 168 ? 13.702 4.764 0.525 1.00 83.31 168 PHE A N 1
ATOM 1344 C CA . PHE A 1 168 ? 14.934 4.365 -0.144 1.00 83.31 168 PHE A CA 1
ATOM 1345 C C . PHE A 1 168 ? 14.663 3.377 -1.283 1.00 83.31 168 PHE A C 1
ATOM 1347 O O . PHE A 1 168 ? 15.121 3.603 -2.402 1.00 83.31 168 PHE A O 1
ATOM 1354 N N . LEU A 1 169 ? 13.856 2.340 -1.033 1.00 80.19 169 LEU A N 1
ATOM 1355 C CA . LEU A 1 169 ? 13.446 1.387 -2.069 1.00 80.19 169 LEU A CA 1
ATOM 1356 C C . LEU A 1 169 ? 12.716 2.094 -3.218 1.00 80.19 169 LEU A C 1
ATOM 1358 O O . LEU A 1 169 ? 13.067 1.917 -4.382 1.00 80.19 169 LEU A O 1
ATOM 1362 N N . THR A 1 170 ? 11.753 2.962 -2.899 1.00 77.38 170 THR A N 1
ATOM 1363 C CA . THR A 1 170 ? 10.996 3.716 -3.914 1.00 77.38 170 THR A CA 1
ATOM 1364 C C . THR A 1 170 ? 11.904 4.620 -4.748 1.00 77.38 170 THR A C 1
ATOM 1366 O O . THR A 1 170 ? 11.742 4.697 -5.967 1.00 77.38 170 THR A O 1
ATOM 1369 N N . ALA A 1 171 ? 12.884 5.275 -4.118 1.00 77.12 171 ALA A N 1
ATOM 1370 C CA . ALA A 1 171 ? 13.845 6.132 -4.807 1.00 77.12 171 ALA A CA 1
ATOM 1371 C C . ALA A 1 171 ? 14.741 5.344 -5.773 1.00 77.12 171 ALA A C 1
ATOM 1373 O O . ALA A 1 171 ? 15.072 5.860 -6.834 1.00 77.12 171 ALA A O 1
ATOM 1374 N N . GLN A 1 172 ? 15.098 4.095 -5.455 1.00 73.12 172 GLN A N 1
ATOM 1375 C CA . GLN A 1 172 ? 15.849 3.241 -6.380 1.00 73.12 172 GLN A CA 1
ATOM 1376 C C . GLN A 1 172 ? 15.033 2.840 -7.615 1.00 73.12 172 GLN A C 1
ATOM 1378 O O . GLN A 1 172 ? 15.589 2.794 -8.706 1.00 73.12 172 GLN A O 1
ATOM 1383 N N . PHE A 1 173 ? 13.727 2.597 -7.473 1.00 64.06 173 PHE A N 1
ATOM 1384 C CA . PHE A 1 173 ? 12.859 2.244 -8.607 1.00 64.06 173 PHE A CA 1
ATOM 1385 C C . PHE A 1 173 ? 12.491 3.429 -9.512 1.00 64.06 173 PHE A C 1
ATOM 1387 O O . PHE A 1 173 ? 12.042 3.214 -10.635 1.00 64.06 173 PHE A O 1
ATOM 1394 N N . THR A 1 174 ? 12.628 4.667 -9.028 1.00 62.84 174 THR A N 1
ATOM 1395 C CA . THR A 1 174 ? 12.239 5.888 -9.763 1.00 62.84 174 THR A CA 1
ATOM 1396 C C . THR A 1 174 ? 13.417 6.725 -10.263 1.00 62.84 174 THR A C 1
ATOM 1398 O O . THR A 1 174 ? 13.185 7.782 -10.853 1.00 62.84 174 THR A O 1
ATOM 1401 N N . ARG A 1 175 ? 14.653 6.273 -10.033 1.00 46.94 175 ARG A N 1
ATOM 1402 C CA . ARG A 1 175 ? 15.882 6.917 -10.510 1.00 46.94 175 ARG A CA 1
ATOM 1403 C C . ARG A 1 175 ? 16.216 6.476 -11.930 1.00 46.94 175 ARG A C 1
ATOM 1405 O O . ARG A 1 175 ? 16.613 7.367 -12.709 1.00 46.94 175 ARG A O 1
#

Organism: NCBI:txid392033